Protein AF-A0A7X8ZY13-F1 (afdb_monomer_lite)

Foldseek 3Di:
DVVVQLVVLLVVLCVVVVNPDDDDVVVVPDPDDDPPDDDCVVSSCVSVVHD

Secondary structure (DSSP, 8-state):
-HHHHHHHHHHHHHHHHT-S----GGGS--S---TT----HHHHHHHHT--

Radius of gyration: 11.42 Å; chains: 1; bounding box: 28×22×29 Å

Structure (mmCIF, N/CA/C/O backbone):
data_AF-A0A7X8ZY13-F1
#
_entry.id   AF-A0A7X8ZY13-F1
#
loop_
_atom_site.group_PDB
_atom_site.id
_atom_site.type_symbol
_atom_site.label_atom_id
_atom_site.label_alt_id
_atom_site.label_comp_id
_atom_site.label_asym_id
_atom_site.label_entity_id
_atom_site.label_seq_id
_atom_site.pdbx_PDB_ins_code
_atom_site.Cartn_x
_atom_site.Cartn_y
_atom_site.Cartn_z
_atom_site.occupancy
_atom_site.B_iso_or_equiv
_atom_site.auth_seq_id
_atom_site.auth_comp_id
_atom_site.auth_asym_id
_atom_site.auth_atom_id
_atom_site.pdbx_PDB_model_num
ATOM 1 N N . PRO A 1 1 ? -6.594 10.491 14.351 1.00 85.75 1 PRO A N 1
ATOM 2 C CA . PRO A 1 1 ? -7.913 9.856 14.100 1.00 85.75 1 PRO A CA 1
ATOM 3 C C . PRO A 1 1 ? -8.150 9.432 12.644 1.00 85.75 1 PRO A C 1
ATOM 5 O O . PRO A 1 1 ? -8.446 8.267 12.406 1.00 85.75 1 PRO A O 1
ATOM 8 N N . VAL A 1 2 ? -8.046 10.349 11.670 1.00 91.31 2 VAL A N 1
ATOM 9 C CA . VAL A 1 2 ? -8.265 10.024 10.243 1.00 91.31 2 VAL A CA 1
ATOM 10 C C . VAL A 1 2 ? -7.127 9.165 9.685 1.00 91.31 2 VAL A C 1
ATOM 12 O O . VAL A 1 2 ? -7.400 8.120 9.103 1.00 91.31 2 VAL A O 1
ATOM 15 N N . GLN A 1 3 ? -5.867 9.531 9.950 1.00 90.25 3 GLN A N 1
ATOM 16 C CA . GLN A 1 3 ? -4.713 8.693 9.594 1.00 90.25 3 GLN A CA 1
ATOM 17 C C . GLN A 1 3 ? -4.795 7.292 10.205 1.00 90.25 3 GLN A C 1
ATOM 19 O O . GLN A 1 3 ? -4.552 6.321 9.501 1.00 90.25 3 GLN A O 1
ATOM 24 N N . ASP A 1 4 ? -5.210 7.161 11.467 1.00 95.75 4 ASP A N 1
ATOM 25 C CA . ASP A 1 4 ? -5.328 5.848 12.117 1.00 95.75 4 ASP A CA 1
ATOM 26 C C . ASP A 1 4 ? -6.372 4.957 11.432 1.00 95.75 4 ASP A C 1
ATOM 28 O O . ASP A 1 4 ? -6.163 3.756 11.272 1.00 95.75 4 ASP A O 1
ATOM 32 N N . LYS A 1 5 ? -7.502 5.541 11.005 1.00 95.19 5 LYS A N 1
ATOM 33 C CA . LYS A 1 5 ? -8.533 4.827 10.237 1.00 95.19 5 LYS A CA 1
ATOM 34 C C . LYS A 1 5 ? -7.997 4.381 8.880 1.00 95.19 5 LYS A C 1
ATOM 36 O O . LYS A 1 5 ? -8.199 3.229 8.510 1.00 95.19 5 LYS A O 1
ATOM 41 N N . LEU A 1 6 ? -7.286 5.265 8.180 1.00 95.31 6 LEU A N 1
ATOM 42 C CA . LEU A 1 6 ? -6.655 4.947 6.901 1.00 95.31 6 LEU A CA 1
ATOM 43 C C . LEU A 1 6 ? -5.634 3.810 7.048 1.00 95.31 6 LEU A C 1
ATOM 45 O O . LEU A 1 6 ? -5.704 2.833 6.311 1.00 95.31 6 LEU A O 1
ATOM 49 N N . GLN A 1 7 ? -4.743 3.885 8.039 1.00 95.94 7 GLN A N 1
ATOM 50 C CA . GLN A 1 7 ? -3.741 2.846 8.292 1.00 95.94 7 GLN A CA 1
ATOM 51 C C . GLN A 1 7 ? -4.380 1.492 8.624 1.00 95.94 7 GLN A C 1
ATOM 53 O O . GLN A 1 7 ? -3.952 0.459 8.111 1.00 95.94 7 GLN A O 1
ATOM 58 N N . LYS A 1 8 ? -5.455 1.481 9.423 1.00 97.44 8 LYS A N 1
ATOM 59 C CA . LYS A 1 8 ? -6.221 0.255 9.701 1.00 97.44 8 LYS A CA 1
ATOM 60 C C . LYS A 1 8 ? -6.870 -0.322 8.444 1.00 97.44 8 LYS A C 1
ATOM 62 O O . LYS A 1 8 ? -6.831 -1.534 8.259 1.00 97.44 8 LYS A O 1
ATOM 67 N N . ALA A 1 9 ? -7.438 0.523 7.585 1.00 97.38 9 ALA A N 1
ATOM 68 C CA . ALA A 1 9 ? -8.037 0.092 6.326 1.00 97.38 9 ALA A CA 1
ATOM 69 C C . ALA A 1 9 ? -6.989 -0.518 5.381 1.00 97.38 9 ALA A C 1
ATOM 71 O O . ALA A 1 9 ? -7.200 -1.618 4.882 1.00 97.38 9 ALA A O 1
ATOM 72 N N . ILE A 1 10 ? -5.837 0.141 5.206 1.00 97.38 10 ILE 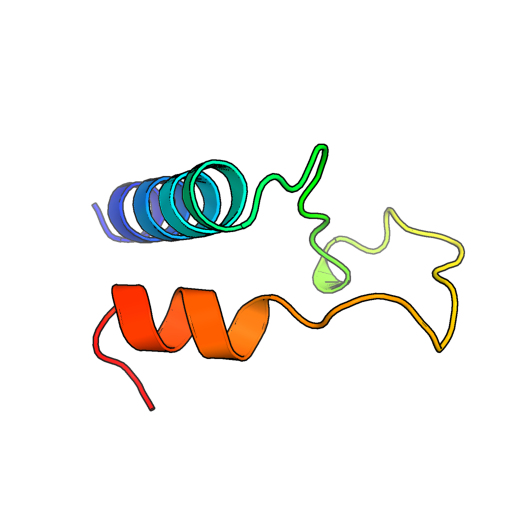A N 1
ATOM 73 C CA . ILE A 1 10 ? -4.711 -0.372 4.406 1.00 97.38 10 ILE A CA 1
ATOM 74 C C . ILE A 1 10 ? -4.260 -1.736 4.937 1.00 97.38 10 ILE A C 1
ATOM 76 O O . ILE A 1 10 ? -4.158 -2.694 4.174 1.00 97.38 10 ILE A O 1
ATOM 80 N N . ARG A 1 11 ? -4.053 -1.853 6.253 1.00 97.25 11 ARG A N 1
ATOM 81 C CA . ARG A 1 11 ? -3.628 -3.110 6.874 1.00 97.25 11 ARG A CA 1
ATOM 82 C C . ARG A 1 11 ? -4.648 -4.236 6.679 1.00 97.25 11 ARG A C 1
ATOM 84 O O . ARG A 1 11 ? -4.256 -5.329 6.292 1.00 97.25 11 ARG A O 1
ATOM 91 N N . SER A 1 12 ? -5.934 -3.963 6.896 1.00 97.81 12 SER A N 1
ATOM 92 C CA . SER A 1 12 ? -7.017 -4.938 6.690 1.00 97.81 12 SER A CA 1
ATOM 93 C C . SER A 1 12 ? -7.078 -5.417 5.238 1.00 97.81 12 SER A C 1
ATOM 95 O O . SER A 1 12 ? -7.212 -6.613 5.006 1.00 97.81 12 SER A O 1
ATOM 97 N N . VAL A 1 13 ? -6.895 -4.524 4.257 1.00 97.88 13 VAL A N 1
ATOM 98 C CA . VAL A 1 13 ? -6.801 -4.917 2.841 1.00 97.88 13 VAL A CA 1
ATOM 99 C C . VAL A 1 13 ? -5.604 -5.837 2.600 1.00 97.88 13 VAL A C 1
ATOM 101 O O . VAL A 1 13 ? -5.755 -6.850 1.921 1.00 97.88 13 VAL A O 1
ATOM 104 N N . GLY A 1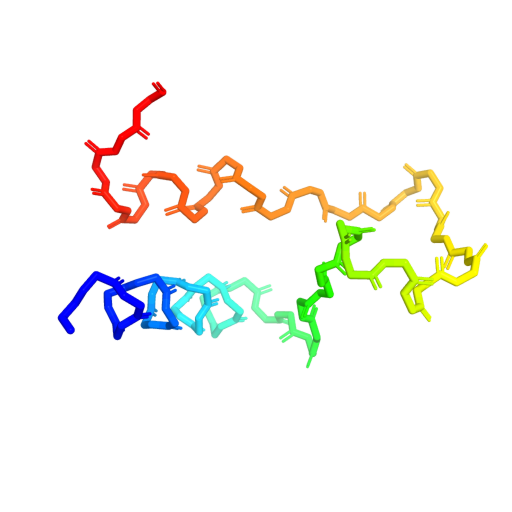 14 ? -4.439 -5.515 3.167 1.00 97.69 14 GLY A N 1
ATOM 105 C CA . GLY A 1 14 ? -3.243 -6.346 3.037 1.00 97.69 14 GLY A CA 1
ATOM 106 C C . GLY A 1 14 ? -3.426 -7.747 3.624 1.00 97.69 14 GLY A C 1
ATOM 107 O O . GLY A 1 14 ? -3.142 -8.733 2.950 1.00 97.69 14 GLY A O 1
ATOM 108 N N . GLU A 1 15 ? -3.963 -7.838 4.843 1.00 97.88 15 GLU A N 1
ATOM 109 C CA . GLU A 1 15 ? -4.202 -9.109 5.538 1.00 97.88 15 GLU A CA 1
ATOM 110 C C . GLU A 1 15 ? -5.259 -9.971 4.826 1.00 97.88 15 GLU A C 1
ATOM 112 O O . GLU A 1 15 ? -5.040 -11.162 4.621 1.00 97.88 15 GLU A O 1
ATOM 117 N N . GLU A 1 16 ? -6.376 -9.382 4.390 1.00 97.81 16 GLU A N 1
ATOM 118 C CA . GLU A 1 16 ? -7.484 -10.123 3.767 1.00 97.81 16 GLU A CA 1
ATOM 119 C C . GL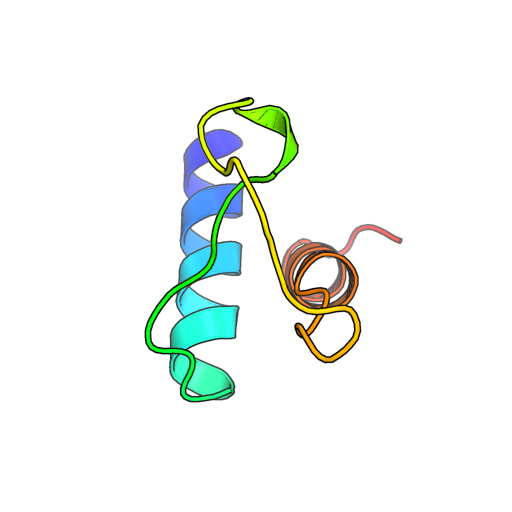U A 1 16 ? -7.174 -10.628 2.354 1.00 97.81 16 GLU A C 1
ATOM 121 O O . GLU A 1 16 ? -7.714 -11.651 1.939 1.00 97.81 16 GLU A O 1
ATOM 126 N N . ASN A 1 17 ? -6.309 -9.929 1.614 1.00 97.19 17 ASN A N 1
ATOM 127 C CA . ASN A 1 17 ? -5.948 -10.296 0.241 1.00 97.19 17 ASN A CA 1
ATOM 128 C C . ASN A 1 17 ? -4.580 -10.994 0.148 1.00 97.19 17 ASN A C 1
ATOM 130 O O . ASN A 1 17 ? -4.144 -11.350 -0.945 1.00 97.19 17 ASN A O 1
ATOM 134 N N . GLY A 1 18 ? -3.890 -11.187 1.278 1.00 97.19 18 GLY A N 1
ATOM 135 C CA . GLY A 1 18 ? -2.570 -11.820 1.318 1.00 97.19 18 GLY A CA 1
ATOM 136 C C . GLY A 1 18 ? -1.467 -10.992 0.654 1.00 97.19 18 GLY A C 1
ATOM 137 O O . GLY A 1 18 ? -0.510 -11.553 0.119 1.00 97.19 18 GLY A O 1
ATOM 138 N N . TYR A 1 19 ? -1.585 -9.661 0.658 1.00 97.12 19 TYR A N 1
ATOM 139 C CA . TYR A 1 19 ? -0.555 -8.791 0.099 1.00 97.12 19 TYR A CA 1
ATOM 140 C C . TYR A 1 19 ? 0.624 -8.670 1.057 1.00 97.12 19 TYR A C 1
ATOM 142 O O . TYR A 1 19 ? 0.474 -8.294 2.217 1.00 97.12 19 TYR A O 1
ATOM 150 N N . ILE A 1 20 ? 1.821 -8.926 0.534 1.00 96.31 20 ILE A N 1
ATOM 151 C CA . ILE A 1 20 ? 3.069 -8.780 1.291 1.00 96.31 20 ILE A CA 1
ATOM 152 C C . ILE A 1 20 ? 3.367 -7.292 1.540 1.00 96.31 20 ILE A C 1
ATOM 154 O O . ILE A 1 20 ? 3.862 -6.929 2.604 1.00 96.31 20 ILE A O 1
ATOM 158 N N . TYR A 1 21 ? 3.024 -6.425 0.580 1.00 95.38 21 TYR A N 1
ATOM 159 C CA . TYR A 1 21 ? 3.214 -4.978 0.668 1.00 95.38 21 TYR A CA 1
ATOM 160 C C . TYR A 1 21 ? 2.068 -4.215 -0.000 1.00 95.38 21 TYR A C 1
ATOM 162 O O . TYR A 1 21 ? 1.543 -4.639 -1.028 1.00 95.38 21 TYR A O 1
ATOM 170 N N . ILE A 1 22 ? 1.749 -3.044 0.554 1.00 96.31 22 ILE A N 1
ATOM 171 C CA . ILE A 1 22 ? 0.973 -1.989 -0.105 1.00 96.31 22 ILE A CA 1
ATOM 172 C C . ILE A 1 22 ? 1.869 -0.755 -0.136 1.00 96.31 22 ILE A C 1
ATOM 174 O O . ILE A 1 22 ? 2.381 -0.336 0.902 1.00 96.31 22 ILE A O 1
ATOM 178 N N . LEU A 1 23 ? 2.089 -0.203 -1.327 1.00 95.81 23 LEU A N 1
ATOM 179 C CA . LEU A 1 23 ? 2.997 0.920 -1.542 1.00 95.81 23 LEU A CA 1
ATOM 180 C C . LEU A 1 23 ? 2.199 2.161 -1.937 1.00 95.81 23 LEU A C 1
ATOM 182 O O . LEU A 1 23 ? 1.346 2.101 -2.821 1.00 95.81 23 LEU A O 1
ATOM 186 N N . ASP A 1 24 ? 2.505 3.288 -1.301 1.00 93.75 24 ASP A N 1
ATOM 187 C CA . ASP A 1 24 ? 1.961 4.585 -1.689 1.00 93.75 24 ASP A CA 1
ATOM 188 C C . ASP A 1 24 ? 2.754 5.153 -2.871 1.00 93.75 24 ASP A C 1
ATOM 190 O O . ASP A 1 24 ? 3.898 5.595 -2.721 1.00 93.75 24 ASP A O 1
ATOM 194 N N . LEU A 1 25 ? 2.139 5.157 -4.054 1.00 93.81 25 LEU A N 1
ATOM 195 C CA . LEU A 1 25 ? 2.747 5.706 -5.265 1.00 93.81 25 LEU A CA 1
ATOM 196 C C . LEU A 1 25 ? 2.821 7.242 -5.239 1.00 93.81 25 LEU A C 1
ATOM 198 O O . LEU A 1 25 ? 3.672 7.812 -5.920 1.00 93.81 25 LEU A O 1
ATOM 202 N N . ALA A 1 26 ? 1.996 7.918 -4.431 1.00 91.56 26 ALA A N 1
ATOM 203 C CA . ALA A 1 26 ? 2.041 9.374 -4.287 1.00 91.56 26 ALA A CA 1
ATOM 204 C C . ALA A 1 26 ? 3.268 9.848 -3.489 1.00 91.56 26 ALA A C 1
ATOM 206 O O . ALA A 1 26 ? 3.658 11.009 -3.596 1.00 91.56 26 ALA A O 1
ATOM 207 N N . SER A 1 27 ? 3.919 8.948 -2.741 1.00 90.88 27 SER A N 1
ATOM 208 C CA . SER A 1 27 ? 5.150 9.244 -1.997 1.00 90.88 27 SER A CA 1
ATOM 209 C C . SER A 1 27 ? 6.356 9.576 -2.887 1.00 90.88 27 SER A C 1
ATOM 211 O O . SER A 1 27 ? 7.370 10.058 -2.385 1.00 90.88 27 SER A O 1
ATOM 213 N N . GLY A 1 28 ? 6.300 9.250 -4.186 1.00 90.56 28 GLY A N 1
ATOM 214 C CA . GLY A 1 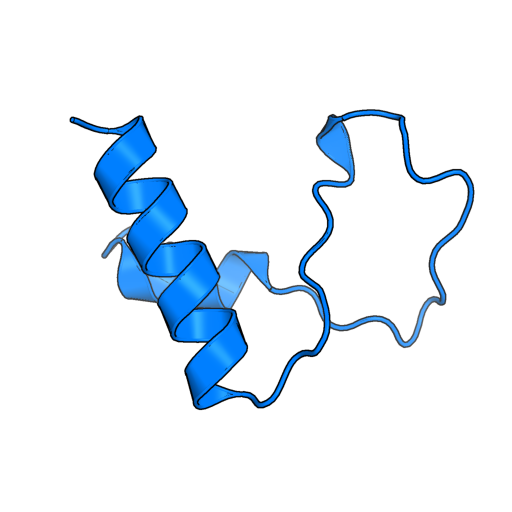28 ? 7.425 9.396 -5.116 1.00 90.56 28 GLY A CA 1
ATOM 215 C C . GLY A 1 28 ? 8.601 8.442 -4.858 1.00 90.56 28 GLY A C 1
ATOM 216 O O . GLY A 1 28 ? 9.594 8.495 -5.576 1.00 90.56 28 GLY A O 1
ATOM 217 N N . SER A 1 29 ? 8.506 7.551 -3.863 1.00 93.25 29 SER A N 1
ATOM 218 C CA . SER A 1 29 ? 9.591 6.625 -3.491 1.00 93.25 29 SER A CA 1
ATOM 219 C C . SER A 1 29 ? 9.624 5.348 -4.341 1.00 93.25 29 SER A C 1
ATOM 221 O O . SER A 1 29 ? 10.580 4.578 -4.277 1.00 93.25 29 SER A O 1
ATOM 223 N N . VAL A 1 30 ? 8.584 5.106 -5.145 1.00 95.25 30 VAL A N 1
ATOM 224 C CA . VAL A 1 30 ? 8.475 3.936 -6.025 1.00 95.25 30 VAL A CA 1
ATOM 225 C C . VAL A 1 30 ? 8.892 4.331 -7.439 1.00 95.25 30 VAL A C 1
ATOM 227 O O . VAL A 1 30 ? 8.128 4.966 -8.160 1.00 95.25 30 VAL A O 1
ATOM 230 N N . ALA A 1 31 ? 10.101 3.940 -7.848 1.00 95.44 31 ALA A N 1
ATOM 231 C CA . ALA A 1 31 ? 10.638 4.265 -9.174 1.00 95.44 31 ALA A CA 1
ATOM 232 C C . ALA A 1 31 ? 9.933 3.516 -10.322 1.00 95.44 31 ALA A C 1
ATOM 234 O O . ALA A 1 31 ? 9.869 4.014 -11.443 1.00 95.44 31 ALA A O 1
ATOM 235 N N . TYR A 1 32 ? 9.416 2.315 -10.052 1.00 95.25 32 TYR A N 1
ATOM 236 C CA . TYR A 1 32 ? 8.707 1.483 -11.021 1.00 95.25 32 TYR A CA 1
ATOM 237 C C . TYR A 1 32 ? 7.730 0.542 -10.312 1.00 95.25 32 TYR A C 1
ATOM 239 O O . TYR A 1 32 ? 8.036 0.002 -9.249 1.00 95.25 32 TYR A O 1
ATOM 247 N N . HIS A 1 33 ? 6.580 0.302 -10.936 1.00 94.00 33 HIS A N 1
ATOM 248 C CA . HIS A 1 33 ? 5.678 -0.798 -10.614 1.00 94.00 33 HIS A CA 1
ATOM 249 C C . HIS A 1 33 ? 5.191 -1.434 -11.921 1.00 94.00 33 HIS A C 1
ATOM 251 O O . HIS A 1 33 ? 5.055 -0.756 -12.939 1.00 94.00 33 HIS A O 1
ATOM 257 N N . SER A 1 34 ? 4.957 -2.748 -11.904 1.00 95.31 34 SER A N 1
ATOM 258 C CA . SER A 1 34 ? 4.455 -3.467 -13.079 1.00 95.31 34 SER A CA 1
ATOM 259 C C . SER A 1 34 ? 3.056 -2.971 -13.467 1.00 95.31 34 SER A C 1
ATOM 261 O O . SER A 1 34 ? 2.248 -2.733 -12.569 1.00 95.31 34 SER A O 1
ATOM 263 N N . PRO A 1 35 ? 2.694 -2.935 -14.763 1.00 94.62 35 PRO A N 1
ATOM 264 C CA . PRO A 1 35 ? 1.302 -2.763 -15.191 1.00 94.62 35 PRO A CA 1
ATOM 265 C C . PRO A 1 35 ? 0.353 -3.842 -14.648 1.00 94.62 35 PRO A C 1
ATOM 267 O O . PRO A 1 35 ? -0.856 -3.653 -14.623 1.00 94.62 35 PRO A O 1
ATOM 270 N N . THR A 1 36 ? 0.896 -4.984 -14.218 1.00 96.00 36 THR A N 1
ATOM 271 C CA . THR A 1 36 ? 0.139 -6.066 -13.572 1.00 96.00 36 THR A CA 1
ATOM 272 C C . THR A 1 36 ? 0.010 -5.889 -12.055 1.00 96.00 36 THR A C 1
ATOM 274 O O . THR A 1 36 ? -0.465 -6.803 -11.383 1.00 96.00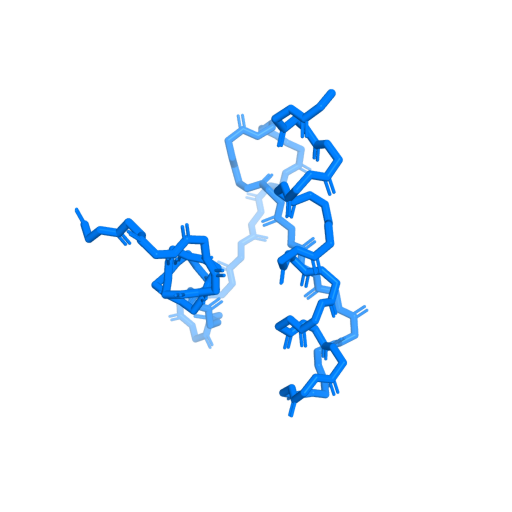 36 THR A O 1
ATOM 277 N N . ALA A 1 37 ? 0.493 -4.778 -11.487 1.00 96.12 37 ALA A N 1
ATOM 278 C CA . ALA A 1 37 ? 0.318 -4.478 -10.071 1.00 96.12 37 ALA A CA 1
ATOM 279 C C . ALA A 1 37 ? -1.166 -4.255 -9.751 1.00 96.12 37 ALA A C 1
ATOM 281 O O . ALA A 1 37 ? -1.917 -3.699 -10.550 1.00 96.12 37 ALA A O 1
ATOM 282 N N . VAL A 1 38 ? -1.582 -4.686 -8.563 1.00 96.50 38 VAL A N 1
ATOM 283 C CA . VAL A 1 38 ? -2.963 -4.530 -8.109 1.00 96.50 38 VAL A CA 1
ATOM 284 C C . VAL A 1 38 ? -3.149 -3.140 -7.506 1.00 96.50 38 VAL A C 1
ATOM 286 O O . VAL A 1 38 ? -2.418 -2.758 -6.593 1.00 96.50 38 VAL A O 1
ATOM 289 N N . ASP A 1 39 ? -4.150 -2.396 -7.981 1.00 95.94 39 ASP A N 1
ATOM 290 C CA . ASP A 1 39 ? -4.561 -1.145 -7.343 1.00 95.94 39 ASP A CA 1
ATOM 291 C C . ASP A 1 39 ? -5.375 -1.442 -6.076 1.00 95.94 39 ASP A C 1
ATOM 293 O O . ASP A 1 39 ? -6.509 -1.921 -6.131 1.00 95.94 39 ASP A O 1
ATOM 297 N N . ALA A 1 40 ? -4.788 -1.154 -4.915 1.00 96.69 40 ALA A N 1
ATOM 298 C CA . ALA A 1 40 ? -5.434 -1.346 -3.622 1.00 96.69 40 ALA A CA 1
ATOM 299 C C . ALA A 1 40 ? -6.399 -0.202 -3.249 1.00 96.69 40 ALA A C 1
ATOM 301 O O . ALA A 1 40 ? -7.196 -0.367 -2.321 1.00 96.69 40 ALA A O 1
ATOM 302 N N . ASN A 1 41 ? -6.370 0.945 -3.943 1.00 95.62 41 ASN A N 1
ATOM 303 C CA . ASN A 1 41 ? -7.169 2.118 -3.572 1.00 95.62 41 ASN A CA 1
ATOM 304 C C . ASN A 1 41 ? -8.681 1.847 -3.508 1.00 95.62 41 ASN A C 1
ATOM 306 O O . ASN A 1 41 ? -9.296 2.273 -2.527 1.00 95.62 41 ASN A O 1
ATOM 310 N N . PRO A 1 42 ? -9.309 1.128 -4.464 1.00 96.94 42 PRO A N 1
ATOM 311 C CA . PRO A 1 42 ? -10.737 0.821 -4.387 1.00 96.94 42 PRO A CA 1
ATOM 312 C C . PRO A 1 42 ? -11.102 0.011 -3.136 1.00 96.94 42 PRO A C 1
ATOM 314 O O . PRO A 1 42 ? -12.111 0.284 -2.489 1.00 96.94 42 PRO A O 1
ATOM 317 N N . LEU A 1 43 ? -10.249 -0.940 -2.745 1.00 97.12 43 LEU A N 1
ATOM 318 C CA . LEU A 1 43 ? -10.462 -1.781 -1.563 1.00 97.12 43 LEU A CA 1
ATOM 319 C C . LEU A 1 43 ? -10.336 -0.967 -0.270 1.00 97.12 43 LEU A C 1
ATOM 321 O O . LEU A 1 43 ? -11.155 -1.099 0.640 1.00 97.12 43 LEU A O 1
ATOM 325 N N . VAL A 1 44 ? -9.336 -0.084 -0.200 1.00 96.56 44 VAL A N 1
ATOM 326 C CA . VAL A 1 44 ? -9.130 0.799 0.956 1.00 96.56 44 VAL A CA 1
ATOM 327 C C . VAL A 1 44 ? -10.292 1.785 1.098 1.00 96.56 44 VAL A C 1
ATOM 329 O O . VAL A 1 44 ? -10.806 1.974 2.199 1.00 96.56 44 VAL A O 1
ATOM 332 N N . LYS A 1 45 ? -10.757 2.372 -0.010 1.00 95.62 45 LYS A N 1
ATOM 333 C CA . LYS A 1 45 ? -11.932 3.253 -0.047 1.00 95.62 45 LYS A CA 1
ATOM 334 C C . LYS A 1 45 ? -13.199 2.548 0.444 1.00 95.62 45 LYS A C 1
ATOM 336 O O . LYS A 1 45 ? -13.882 3.072 1.324 1.00 95.62 45 LYS A O 1
ATOM 341 N N . ALA A 1 46 ? -13.436 1.317 -0.014 1.00 96.00 46 ALA A N 1
ATOM 342 C CA . ALA A 1 46 ? -14.547 0.491 0.453 1.00 96.00 46 ALA A CA 1
ATOM 343 C C . ALA A 1 46 ? -14.480 0.227 1.971 1.00 96.00 46 ALA A C 1
ATOM 345 O O . ALA A 1 46 ? -15.485 0.381 2.664 1.00 96.00 46 ALA A O 1
ATOM 346 N N . LYS A 1 47 ? -13.295 -0.082 2.522 1.00 94.75 47 LYS A N 1
ATOM 347 C CA . LYS A 1 47 ? -13.090 -0.239 3.980 1.00 94.75 47 LYS A CA 1
ATOM 348 C C . LYS A 1 47 ? -13.351 1.042 4.772 1.00 94.75 47 LYS A C 1
ATOM 350 O O . LYS A 1 47 ? -13.752 0.975 5.932 1.00 94.75 47 LYS A O 1
ATOM 355 N N . LEU A 1 48 ? -13.108 2.198 4.162 1.00 94.94 48 LEU A N 1
ATOM 356 C CA . LEU A 1 48 ? -13.348 3.509 4.762 1.00 94.94 48 LEU A CA 1
ATOM 357 C C . LEU A 1 48 ? -14.790 4.009 4.578 1.00 94.94 48 LEU A C 1
ATOM 359 O O . LEU A 1 48 ? -15.152 5.005 5.203 1.00 94.94 48 LEU A O 1
ATOM 363 N N . GLY A 1 49 ? -15.609 3.329 3.767 1.00 94.62 49 GLY A N 1
ATOM 364 C CA . GLY A 1 49 ? -16.985 3.734 3.473 1.00 94.62 49 GLY A CA 1
ATOM 365 C C . GLY A 1 49 ?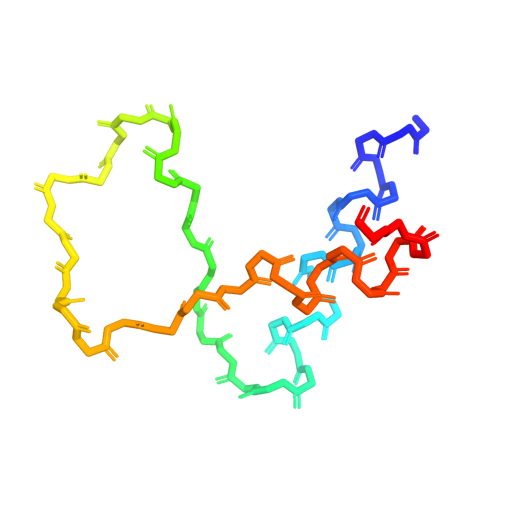 -17.077 4.993 2.606 1.00 94.62 49 GLY A C 1
ATOM 366 O O . GLY A 1 49 ? -18.023 5.764 2.747 1.00 94.62 49 GLY A O 1
ATOM 367 N N . ILE A 1 50 ? -16.083 5.222 1.747 1.00 90.75 50 ILE A N 1
ATOM 368 C CA . ILE A 1 50 ? -16.019 6.351 0.809 1.00 90.75 50 ILE A CA 1
ATOM 369 C C . ILE A 1 50 ? -15.966 5.803 -0.622 1.00 90.75 50 ILE A C 1
ATOM 371 O O . ILE A 1 50 ? -15.252 4.835 -0.866 1.00 90.75 50 ILE A O 1
ATOM 375 N N . ASN A 1 51 ? -16.713 6.407 -1.550 1.00 74.75 51 ASN A N 1
ATOM 376 C CA . ASN A 1 51 ? -16.738 6.031 -2.972 1.00 74.75 51 ASN A CA 1
ATOM 377 C C . ASN A 1 51 ? -15.981 7.074 -3.801 1.00 74.75 51 ASN A C 1
ATOM 379 O O . ASN A 1 51 ? -16.356 8.262 -3.695 1.00 74.75 51 ASN A O 1
#

pLDDT: mean 94.82, std 3.72, range [74.75, 97.88]

Sequence (51 aa):
PVQDKLQKAIRSVGEENGYIYILDLASGSVAYHSPTAVDANPLVKAKLGIN